Protein AF-A0A352SC78-F1 (afdb_monomer_lite)

Secondary structure (DSSP, 8-state):
----------------S---HHHHS-HHHHHHS-GGGGGGGTTHHHHB-TTSPBPTT-GGGSGGG--

Foldseek 3Di:
DDDDDDDDADDFDDPDPPCDPVQQANPVCVVVPDPVPRVVRGRVVQQADPVRHGDPVRRCPDPVNPD

Structure (mmCIF, N/CA/C/O backbone):
data_AF-A0A352SC78-F1
#
_entry.id   AF-A0A352SC78-F1
#
loop_
_atom_site.group_PDB
_atom_site.id
_atom_site.type_symbol
_atom_site.label_atom_id
_atom_site.label_alt_i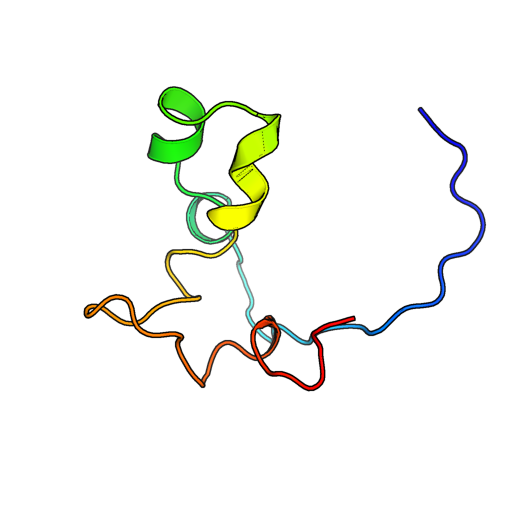d
_atom_site.label_comp_id
_atom_site.label_asym_id
_atom_site.label_entity_id
_atom_site.label_seq_id
_atom_site.pdbx_PDB_ins_code
_atom_site.Cartn_x
_atom_site.Cartn_y
_atom_site.Cartn_z
_atom_site.occupancy
_atom_site.B_iso_or_equiv
_atom_site.auth_seq_id
_atom_site.auth_comp_id
_atom_site.auth_asym_id
_atom_site.auth_atom_id
_atom_site.pdbx_PDB_model_num
ATOM 1 N N . MET A 1 1 ? -21.700 -0.201 9.748 1.00 81.44 1 MET A N 1
ATOM 2 C CA . MET A 1 1 ? -21.608 -1.246 8.707 1.00 81.44 1 MET A CA 1
ATOM 3 C C . MET A 1 1 ? -22.598 -0.911 7.612 1.00 81.44 1 MET A C 1
ATOM 5 O O . MET A 1 1 ? -23.749 -0.654 7.941 1.00 81.44 1 MET A O 1
ATOM 9 N N . GLN A 1 2 ? -22.151 -0.859 6.358 1.00 92.69 2 GLN A N 1
ATOM 10 C CA . GLN A 1 2 ? -23.029 -0.706 5.195 1.00 92.69 2 GLN A CA 1
ATOM 11 C C . GLN A 1 2 ? -23.215 -2.076 4.526 1.00 92.69 2 GLN A C 1
ATOM 13 O O . GLN A 1 2 ? -22.229 -2.809 4.418 1.00 92.69 2 GLN A O 1
ATOM 18 N N . PRO A 1 3 ? -24.439 -2.456 4.114 1.00 95.88 3 PRO A N 1
ATOM 19 C CA . PRO A 1 3 ? -24.653 -3.672 3.337 1.00 95.88 3 PRO A CA 1
ATOM 20 C C . PRO A 1 3 ? -23.841 -3.653 2.037 1.00 95.88 3 PRO A C 1
ATOM 22 O O . PRO A 1 3 ? -23.849 -2.660 1.312 1.00 95.88 3 PRO A O 1
ATOM 25 N N . PHE A 1 4 ? -23.156 -4.755 1.736 1.00 96.38 4 PHE A N 1
ATOM 26 C CA . PHE A 1 4 ? -22.434 -4.951 0.481 1.00 96.38 4 PHE A CA 1
ATOM 27 C C . PHE A 1 4 ? -23.234 -5.909 -0.405 1.00 96.38 4 PHE A C 1
ATOM 29 O O . PHE A 1 4 ? -23.464 -7.052 -0.016 1.00 96.38 4 PHE A O 1
ATOM 36 N N . HIS A 1 5 ? -23.677 -5.445 -1.575 1.00 96.75 5 HIS A N 1
ATOM 37 C CA . HIS A 1 5 ? -24.494 -6.241 -2.500 1.00 96.75 5 HIS A CA 1
ATOM 38 C C . HIS A 1 5 ? -23.722 -6.606 -3.763 1.00 96.75 5 HIS A C 1
ATOM 40 O O . HIS A 1 5 ? -23.474 -7.774 -4.047 1.00 96.75 5 HIS A O 1
ATOM 46 N N . THR A 1 6 ? -23.346 -5.601 -4.546 1.00 96.62 6 THR A N 1
ATOM 47 C CA . THR A 1 6 ? -22.613 -5.787 -5.796 1.00 96.62 6 THR A CA 1
ATOM 48 C C . THR A 1 6 ? -21.725 -4.576 -6.011 1.00 96.62 6 THR A C 1
ATOM 50 O O . THR A 1 6 ? -22.170 -3.442 -5.847 1.00 96.62 6 THR A O 1
ATOM 53 N N . LEU A 1 7 ? -20.472 -4.831 -6.373 1.00 94.94 7 LEU A N 1
ATOM 54 C CA . LEU A 1 7 ? -19.498 -3.827 -6.771 1.00 94.94 7 LEU A CA 1
ATOM 55 C C . LEU A 1 7 ? -18.925 -4.265 -8.117 1.00 94.94 7 LEU A C 1
ATOM 57 O O . LEU A 1 7 ? -18.411 -5.376 -8.231 1.00 94.94 7 LEU A O 1
ATOM 61 N N . ALA A 1 8 ? -19.020 -3.396 -9.118 1.00 96.06 8 ALA A N 1
ATOM 62 C CA . ALA A 1 8 ? -18.295 -3.534 -10.373 1.00 96.06 8 ALA A CA 1
ATOM 63 C C . ALA A 1 8 ? -17.201 -2.463 -10.398 1.00 96.06 8 ALA A C 1
ATOM 65 O O . ALA A 1 8 ? -17.481 -1.295 -10.135 1.00 96.06 8 ALA A O 1
ATOM 66 N N . GLY A 1 9 ? -15.966 -2.862 -10.681 1.00 92.38 9 GLY A N 1
ATOM 67 C CA . GLY A 1 9 ? -14.814 -1.966 -10.690 1.00 92.38 9 GLY A CA 1
ATOM 68 C C . GLY A 1 9 ? -13.601 -2.626 -11.332 1.00 92.38 9 GLY A C 1
ATOM 69 O O . GLY A 1 9 ? -13.600 -3.833 -11.584 1.00 92.38 9 GLY A O 1
ATOM 70 N N . LEU A 1 10 ? -12.577 -1.820 -11.608 1.00 93.94 10 LEU A N 1
ATOM 71 C CA . LEU A 1 10 ? -11.305 -2.306 -12.131 1.00 93.94 10 LEU A CA 1
ATOM 72 C C . LEU A 1 10 ? -10.556 -3.082 -11.041 1.00 93.94 10 LEU A C 1
ATOM 74 O O . LEU A 1 10 ? -10.443 -2.625 -9.905 1.00 93.94 10 LEU A O 1
ATOM 78 N N . ALA A 1 11 ? -10.042 -4.2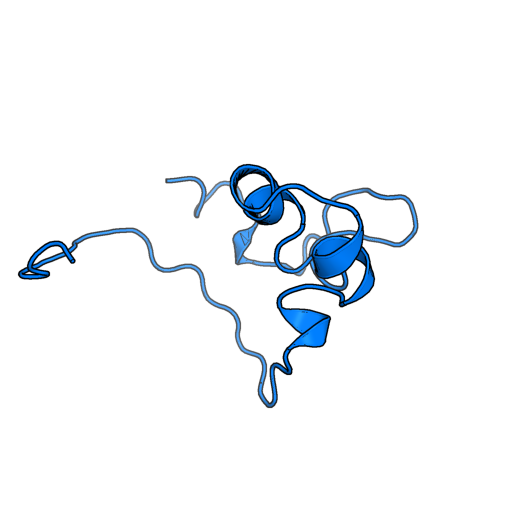60 -11.392 1.00 94.19 11 ALA A N 1
ATOM 79 C CA . ALA A 1 11 ? -9.233 -5.079 -10.500 1.00 94.19 11 ALA A CA 1
ATOM 80 C C . ALA A 1 11 ? -7.751 -4.924 -10.858 1.00 94.19 11 ALA A C 1
ATOM 82 O O . ALA A 1 11 ? -7.329 -5.324 -11.942 1.00 94.19 11 ALA A O 1
ATOM 83 N N . ALA A 1 12 ? -6.965 -4.364 -9.939 1.00 94.19 12 ALA A N 1
ATOM 84 C CA . ALA A 1 12 ? -5.520 -4.253 -10.092 1.00 94.19 12 ALA A CA 1
ATOM 85 C C . ALA A 1 12 ? -4.821 -5.568 -9.687 1.00 94.19 12 ALA A C 1
ATOM 87 O O . ALA A 1 12 ? -4.992 -6.020 -8.549 1.00 94.19 12 ALA A O 1
ATOM 88 N N . PRO A 1 13 ? -4.029 -6.203 -10.568 1.00 94.81 13 PRO A N 1
ATOM 89 C CA . PRO A 1 13 ? -3.311 -7.428 -10.239 1.00 94.81 13 PRO A CA 1
ATOM 90 C C . PRO A 1 13 ? -2.105 -7.154 -9.327 1.00 94.81 13 PRO A C 1
ATOM 92 O O . PRO A 1 13 ? -1.344 -6.215 -9.540 1.00 94.81 13 PRO A O 1
ATOM 95 N N . LEU A 1 14 ? -1.878 -8.032 -8.346 1.00 94.50 14 LEU A N 1
ATOM 96 C CA . LEU A 1 14 ? -0.675 -8.040 -7.507 1.00 94.50 14 LEU A CA 1
ATOM 97 C C . LEU A 1 14 ? -0.201 -9.495 -7.315 1.00 94.50 14 LEU A C 1
ATOM 99 O O . LEU A 1 14 ? -0.562 -10.133 -6.325 1.00 94.50 14 LEU A O 1
ATOM 103 N N . PRO A 1 15 ? 0.552 -10.068 -8.275 1.00 93.25 15 PRO A N 1
ATOM 104 C CA . PRO A 1 15 ? 0.909 -11.489 -8.290 1.00 93.25 15 PRO A CA 1
ATOM 105 C C . PRO A 1 15 ? 2.058 -11.796 -7.317 1.00 93.25 15 PRO A C 1
ATOM 107 O O . PRO A 1 15 ? 3.174 -12.124 -7.716 1.00 93.25 15 PRO A O 1
ATOM 110 N N . ARG A 1 16 ? 1.794 -11.669 -6.015 1.00 92.25 16 ARG A N 1
ATOM 111 C CA . ARG A 1 16 ? 2.782 -11.865 -4.952 1.00 92.25 16 ARG A CA 1
ATOM 112 C C . ARG A 1 16 ? 2.192 -12.747 -3.858 1.00 92.25 16 ARG A C 1
ATOM 114 O O . ARG A 1 16 ? 1.132 -12.451 -3.315 1.00 92.25 16 ARG A O 1
ATOM 121 N N . ALA A 1 17 ? 2.875 -13.843 -3.548 1.00 95.00 17 ALA A N 1
ATOM 122 C CA . ALA A 1 17 ? 2.527 -14.679 -2.405 1.00 95.00 17 ALA A CA 1
ATOM 123 C C . ALA A 1 17 ? 3.068 -14.060 -1.108 1.00 95.00 17 ALA A C 1
ATOM 125 O O . ALA A 1 17 ? 4.030 -13.293 -1.144 1.00 95.00 17 ALA A O 1
ATOM 126 N N . ASN A 1 18 ? 2.483 -14.446 0.030 1.00 94.56 18 ASN A N 1
ATOM 127 C CA . ASN A 1 18 ? 2.949 -14.062 1.367 1.00 94.56 18 ASN A CA 1
ATOM 128 C C . ASN A 1 18 ? 3.040 -12.539 1.573 1.00 94.56 18 ASN A C 1
ATOM 130 O O . ASN A 1 18 ? 4.038 -12.035 2.081 1.00 94.56 18 ASN A O 1
ATOM 134 N N . LEU A 1 19 ? 2.005 -11.803 1.157 1.00 94.50 19 LEU A N 1
ATOM 135 C CA . LEU A 1 19 ? 1.860 -10.390 1.507 1.00 94.50 19 LEU A CA 1
ATOM 136 C C . LEU A 1 19 ? 1.593 -10.276 3.013 1.00 94.50 19 LEU A C 1
ATOM 138 O O . LEU A 1 19 ? 0.501 -10.608 3.474 1.00 94.50 19 LEU A O 1
ATOM 142 N N . ASP A 1 20 ? 2.602 -9.852 3.769 1.00 95.31 20 ASP A N 1
ATOM 143 C CA . ASP A 1 20 ? 2.478 -9.596 5.202 1.00 95.31 20 ASP A CA 1
ATOM 144 C C . ASP A 1 20 ? 1.943 -8.184 5.498 1.00 95.31 20 ASP A C 1
ATOM 146 O O . ASP A 1 20 ? 1.698 -7.366 4.604 1.00 95.31 20 ASP A O 1
ATOM 150 N N . THR A 1 21 ? 1.723 -7.909 6.782 1.00 96.25 21 THR A N 1
ATOM 151 C CA . THR A 1 21 ? 1.144 -6.646 7.240 1.00 96.25 21 THR A CA 1
ATOM 152 C C . THR A 1 21 ? 2.041 -5.445 6.980 1.00 96.25 21 THR A C 1
ATOM 154 O O . THR A 1 21 ? 1.503 -4.393 6.654 1.00 96.25 21 THR A O 1
ATOM 157 N N . ASP A 1 22 ? 3.366 -5.589 7.066 1.00 93.94 22 ASP A N 1
ATOM 158 C CA . ASP A 1 22 ? 4.302 -4.479 6.851 1.00 93.94 22 ASP A CA 1
ATOM 159 C C . ASP A 1 22 ? 4.465 -4.149 5.360 1.00 93.94 22 ASP A C 1
ATOM 161 O O . ASP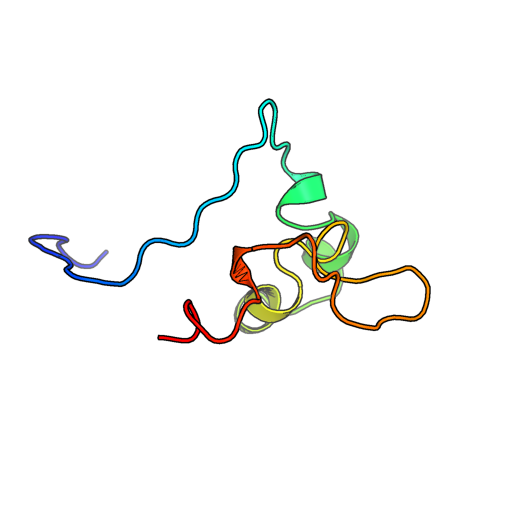 A 1 22 ? 4.684 -2.987 5.006 1.00 93.94 22 ASP A O 1
ATOM 165 N N . VAL A 1 23 ? 4.282 -5.132 4.468 1.00 95.25 23 VAL A N 1
ATOM 166 C CA . VAL A 1 23 ? 4.164 -4.882 3.022 1.00 95.25 23 VAL A CA 1
ATOM 167 C C . VAL A 1 23 ? 2.890 -4.102 2.702 1.00 95.25 23 VAL A C 1
ATOM 169 O O . VAL A 1 23 ? 2.922 -3.225 1.840 1.00 95.25 23 VAL A O 1
AT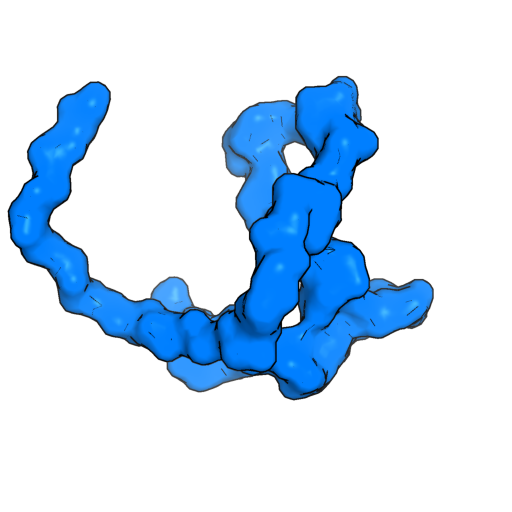OM 172 N N . ILE A 1 24 ? 1.772 -4.398 3.373 1.00 96.25 24 ILE A N 1
ATOM 173 C CA . ILE A 1 24 ? 0.514 -3.660 3.183 1.00 96.25 24 ILE A CA 1
ATOM 174 C C . ILE A 1 24 ? 0.649 -2.236 3.722 1.00 96.25 24 ILE A C 1
ATOM 176 O O . ILE A 1 24 ? 0.306 -1.280 3.027 1.00 96.25 24 ILE A O 1
ATOM 180 N N . ILE A 1 25 ? 1.130 -2.084 4.954 1.00 97.00 25 ILE A N 1
ATOM 181 C CA . ILE A 1 25 ? 1.378 -0.789 5.574 1.00 97.00 25 ILE A CA 1
ATOM 182 C C . ILE A 1 25 ? 2.373 -0.934 6.718 1.00 97.00 25 ILE A C 1
ATOM 184 O O . ILE A 1 25 ? 2.209 -1.769 7.604 1.00 97.00 25 ILE A O 1
ATOM 188 N N . ARG A 1 26 ? 3.390 -0.077 6.741 1.00 95.12 26 ARG A N 1
ATOM 189 C CA . ARG A 1 26 ? 4.411 -0.168 7.776 1.00 95.12 26 ARG A CA 1
ATOM 190 C C . ARG A 1 26 ? 3.882 0.238 9.151 1.00 95.12 26 ARG A C 1
ATOM 192 O O . ARG A 1 26 ? 3.123 1.207 9.275 1.00 95.12 26 ARG A O 1
ATOM 199 N N . ILE A 1 27 ? 4.358 -0.438 10.196 1.00 95.44 27 ILE A N 1
ATOM 200 C CA . ILE A 1 27 ? 3.996 -0.143 11.590 1.00 95.44 27 ILE A CA 1
ATOM 201 C C . ILE A 1 27 ? 4.216 1.323 11.992 1.00 95.44 27 ILE A C 1
ATOM 203 O O . ILE A 1 27 ? 3.426 1.871 12.763 1.00 95.44 27 ILE A O 1
ATOM 207 N N . GLU A 1 28 ? 5.233 2.001 11.448 1.00 95.88 28 GLU A N 1
ATOM 208 C CA . GLU A 1 28 ? 5.511 3.399 11.787 1.00 95.88 28 GLU A CA 1
ATOM 209 C C . GLU A 1 28 ? 4.362 4.324 11.374 1.00 95.88 28 GLU A C 1
ATOM 211 O O . GLU A 1 28 ? 4.105 5.326 12.040 1.00 95.88 28 GLU A O 1
ATOM 216 N N . ARG A 1 29 ? 3.613 3.988 10.316 1.00 96.44 29 ARG A N 1
ATOM 217 C CA . ARG A 1 29 ? 2.444 4.771 9.888 1.00 96.44 29 ARG A CA 1
ATOM 218 C C . ARG A 1 29 ? 1.286 4.628 10.856 1.00 96.44 29 ARG A C 1
ATOM 220 O O . ARG A 1 29 ? 0.578 5.597 11.097 1.00 96.44 29 ARG A O 1
ATOM 227 N N . LEU A 1 30 ? 1.143 3.463 11.481 1.00 95.31 30 LEU A N 1
ATOM 228 C CA . LEU A 1 30 ? 0.067 3.203 12.438 1.00 95.31 30 LEU A CA 1
ATOM 229 C C . LEU A 1 30 ? 0.202 4.028 13.724 1.00 95.31 30 LEU A C 1
ATOM 231 O O . LEU A 1 30 ? -0.792 4.252 14.412 1.00 95.31 30 LEU A O 1
ATOM 235 N N . THR A 1 31 ? 1.417 4.474 14.049 1.00 95.44 31 THR A N 1
ATOM 236 C CA . THR A 1 31 ? 1.699 5.279 15.245 1.00 95.44 31 THR A CA 1
ATOM 237 C C . THR A 1 31 ? 1.847 6.770 14.950 1.00 95.44 31 THR A C 1
ATOM 239 O O . THR A 1 31 ? 1.691 7.576 15.864 1.00 95.44 31 THR A O 1
ATOM 242 N N . THR A 1 32 ? 2.129 7.149 13.698 1.00 96.25 32 THR A N 1
ATOM 243 C CA . THR A 1 32 ? 2.452 8.538 13.320 1.00 96.25 32 THR A CA 1
ATOM 244 C C . THR A 1 32 ? 1.433 9.207 12.400 1.00 96.25 32 THR A C 1
ATOM 246 O O . THR A 1 32 ? 1.421 10.434 12.321 1.00 96.25 32 THR A O 1
ATOM 249 N N . VAL A 1 33 ? 0.573 8.443 11.719 1.00 96.62 33 VAL A N 1
ATOM 250 C CA . VAL A 1 33 ? -0.366 8.964 10.717 1.00 96.62 33 VAL A CA 1
ATOM 251 C C . VAL A 1 33 ? -1.814 8.785 11.194 1.00 96.62 33 VAL A C 1
ATOM 253 O O . VAL A 1 33 ? -2.185 7.701 11.655 1.00 96.62 33 VAL A O 1
ATOM 256 N N . PRO A 1 34 ? -2.666 9.823 11.084 1.00 96.56 34 PRO A N 1
ATOM 257 C CA . PRO A 1 34 ? -4.099 9.704 11.334 1.00 96.56 34 PRO A CA 1
ATOM 258 C C . PRO A 1 34 ? -4.752 8.606 10.484 1.00 96.56 34 PRO A C 1
ATOM 260 O O . PRO A 1 34 ? -4.387 8.388 9.331 1.00 96.56 34 PRO A O 1
ATOM 263 N N . ARG A 1 35 ? -5.753 7.914 11.041 1.00 94.06 35 ARG A N 1
ATOM 264 C CA . ARG A 1 35 ? -6.378 6.743 10.394 1.00 94.06 35 ARG A CA 1
ATOM 265 C C . ARG A 1 35 ? -6.956 7.035 9.008 1.00 94.06 35 ARG A C 1
ATOM 267 O O . ARG A 1 35 ? -6.881 6.185 8.129 1.00 94.06 35 ARG A O 1
ATOM 274 N N . ASP A 1 36 ? -7.525 8.217 8.824 1.00 96.00 36 ASP A N 1
ATOM 275 C CA . ASP A 1 36 ? -8.097 8.709 7.567 1.00 96.00 36 ASP A CA 1
ATOM 276 C C . ASP A 1 36 ? -7.038 9.024 6.497 1.00 96.00 36 ASP A C 1
ATOM 278 O O . ASP A 1 36 ? -7.367 9.116 5.318 1.00 96.00 36 ASP A O 1
ATOM 282 N N . GLN A 1 37 ? -5.765 9.127 6.886 1.00 96.12 37 GLN A N 1
ATOM 283 C CA . GLN A 1 37 ? -4.644 9.443 5.998 1.00 96.12 37 GLN A CA 1
ATOM 284 C C . GLN A 1 37 ? -3.753 8.232 5.692 1.00 96.12 37 GLN A C 1
ATOM 286 O O . GLN A 1 37 ? -2.814 8.339 4.910 1.00 96.12 37 GLN A O 1
ATOM 291 N N . LEU A 1 38 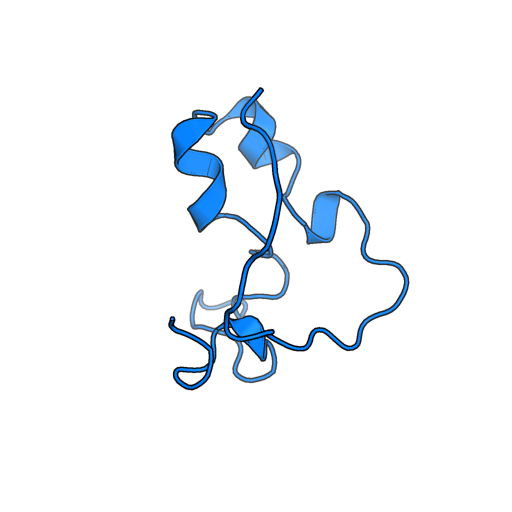? -4.050 7.049 6.238 1.00 96.69 38 LEU A N 1
ATOM 292 C CA . LEU A 1 38 ? -3.232 5.850 6.015 1.00 96.69 38 LEU A CA 1
ATOM 293 C C . LEU A 1 38 ? -3.216 5.385 4.551 1.00 96.69 38 LEU A C 1
ATOM 295 O O . LEU A 1 38 ? -2.241 4.778 4.115 1.00 96.69 38 LEU A O 1
ATOM 299 N N . GLY A 1 39 ? -4.265 5.687 3.780 1.00 94.25 39 GLY A N 1
ATOM 300 C CA . GLY A 1 39 ? -4.422 5.196 2.408 1.00 94.25 39 GLY A CA 1
ATOM 301 C C . GLY A 1 39 ? -3.270 5.572 1.470 1.00 94.25 39 GLY A C 1
ATOM 302 O O . GLY A 1 39 ? -2.886 4.767 0.624 1.00 94.25 39 GLY A O 1
ATOM 303 N N . VAL A 1 40 ? -2.656 6.749 1.642 1.00 93.00 40 VAL A N 1
ATOM 304 C CA . VAL A 1 40 ? -1.534 7.181 0.784 1.00 93.00 40 VAL A CA 1
ATOM 305 C C . VAL A 1 40 ? -0.255 6.373 1.026 1.00 93.00 40 VAL A C 1
ATOM 307 O O . VAL A 1 40 ? 0.591 6.293 0.137 1.00 93.00 40 VAL A O 1
ATOM 310 N N . HIS A 1 41 ? -0.143 5.743 2.198 1.00 95.44 41 HIS A N 1
ATOM 311 C CA . HIS A 1 41 ? 0.998 4.925 2.610 1.00 95.44 41 HIS A CA 1
ATOM 312 C C . HIS A 1 41 ? 0.812 3.429 2.327 1.00 95.44 41 HIS A C 1
ATOM 314 O O . HIS A 1 41 ? 1.719 2.639 2.595 1.00 95.44 41 HIS A O 1
ATOM 320 N N . ALA A 1 42 ? -0.340 3.024 1.785 1.00 95.75 42 ALA A N 1
ATOM 321 C CA . ALA A 1 42 ? -0.571 1.640 1.403 1.00 95.75 42 ALA A CA 1
ATOM 322 C C . ALA A 1 42 ? 0.479 1.189 0.377 1.00 95.75 42 ALA A C 1
ATOM 324 O O . ALA A 1 42 ? 0.727 1.868 -0.626 1.00 95.75 42 ALA A O 1
ATOM 325 N N . PHE A 1 43 ? 1.077 0.032 0.647 1.00 96.31 43 PHE A N 1
ATOM 326 C CA . PHE A 1 43 ? 2.106 -0.600 -0.169 1.00 96.31 43 PHE A CA 1
ATOM 327 C C . PHE A 1 43 ? 3.375 0.240 -0.371 1.00 96.31 43 PHE A C 1
ATOM 329 O O . PHE A 1 43 ? 4.125 -0.031 -1.304 1.00 96.31 43 PHE A O 1
ATOM 336 N N . GLU A 1 44 ? 3.667 1.233 0.483 1.00 95.06 44 GLU A N 1
ATOM 337 C CA . GLU A 1 44 ? 4.789 2.167 0.269 1.00 95.06 44 GLU A CA 1
ATOM 338 C C . GLU A 1 44 ? 6.148 1.471 0.069 1.00 95.06 44 GLU A C 1
ATOM 340 O O . GLU A 1 44 ? 6.964 1.950 -0.712 1.00 95.06 44 GLU A O 1
ATOM 345 N N . ALA A 1 45 ? 6.358 0.308 0.697 1.00 93.75 45 ALA A N 1
ATOM 346 C CA . ALA A 1 45 ? 7.584 -0.486 0.580 1.00 93.75 45 ALA A CA 1
ATOM 347 C C . ALA A 1 45 ? 7.810 -1.108 -0.812 1.00 93.75 45 ALA A C 1
ATOM 349 O O . ALA A 1 45 ? 8.931 -1.497 -1.128 1.00 93.75 45 ALA A O 1
ATOM 350 N N . ILE A 1 46 ? 6.752 -1.257 -1.614 1.00 94.38 46 ILE A N 1
ATOM 351 C CA . ILE A 1 46 ? 6.797 -1.888 -2.945 1.00 94.38 46 ILE A CA 1
ATOM 352 C C . ILE A 1 46 ? 6.217 -0.992 -4.044 1.00 94.38 46 ILE A C 1
ATOM 354 O O . ILE A 1 46 ? 6.256 -1.362 -5.209 1.00 94.38 46 ILE A O 1
ATOM 358 N N . ARG A 1 47 ? 5.636 0.151 -3.670 1.00 95.12 47 ARG A N 1
ATOM 359 C CA . ARG A 1 47 ? 5.009 1.124 -4.569 1.00 95.12 47 ARG A CA 1
ATOM 360 C C . ARG A 1 47 ? 6.003 2.153 -5.097 1.00 95.12 47 ARG A C 1
ATOM 362 O O . ARG A 1 47 ? 5.768 2.713 -6.165 1.00 95.12 47 ARG A O 1
ATOM 369 N N . TYR A 1 48 ? 7.074 2.419 -4.353 1.00 95.00 48 TYR A N 1
ATOM 370 C CA . TYR A 1 48 ? 8.071 3.431 -4.687 1.00 95.00 48 TYR A CA 1
ATOM 371 C C . TYR A 1 48 ? 9.479 2.835 -4.709 1.00 95.00 48 TYR A C 1
ATOM 373 O O . TYR A 1 48 ? 9.809 1.948 -3.921 1.00 95.00 48 TYR A O 1
ATOM 381 N N . LEU A 1 49 ? 10.316 3.360 -5.599 1.00 95.12 49 LEU A N 1
ATOM 382 C CA . LEU A 1 49 ? 11.752 3.122 -5.633 1.00 95.12 49 LEU A CA 1
ATOM 383 C C . LEU A 1 49 ? 12.449 3.890 -4.498 1.00 95.12 49 LEU A C 1
ATOM 385 O O . LEU A 1 49 ? 11.863 4.743 -3.831 1.00 95.12 49 LEU A O 1
ATOM 389 N N . ALA A 1 50 ? 13.734 3.604 -4.279 1.00 92.62 50 ALA A N 1
ATOM 390 C CA . ALA A 1 50 ? 14.514 4.215 -3.198 1.00 92.62 50 ALA A CA 1
ATOM 391 C C . ALA A 1 50 ? 14.655 5.747 -3.315 1.00 92.62 50 ALA A C 1
ATOM 393 O O . ALA A 1 50 ? 14.871 6.420 -2.309 1.00 92.62 50 ALA A O 1
ATOM 394 N N . ASP A 1 51 ? 14.528 6.295 -4.524 1.00 93.75 51 ASP A N 1
ATOM 395 C CA . ASP A 1 51 ? 14.523 7.738 -4.790 1.00 93.75 51 ASP A CA 1
ATOM 396 C C . ASP A 1 51 ? 13.140 8.391 -4.592 1.00 93.75 51 ASP A C 1
ATOM 398 O O . ASP A 1 51 ? 12.998 9.604 -4.744 1.00 93.75 51 ASP A O 1
ATOM 402 N N . GLY A 1 52 ? 12.124 7.599 -4.233 1.00 90.44 52 GLY A N 1
ATOM 403 C CA . GLY A 1 52 ? 10.746 8.035 -4.031 1.00 90.44 52 GLY A CA 1
ATOM 404 C C . GLY A 1 52 ? 9.898 8.085 -5.304 1.00 90.44 52 GLY A C 1
ATOM 405 O O . GLY A 1 52 ? 8.714 8.416 -5.221 1.00 90.44 52 GLY A O 1
ATOM 406 N N . SER A 1 53 ? 10.451 7.757 -6.473 1.00 93.88 53 SER A N 1
ATOM 407 C CA . SER A 1 53 ? 9.667 7.658 -7.707 1.00 93.88 53 SER A CA 1
ATOM 408 C C . SER A 1 53 ? 8.781 6.398 -7.714 1.00 93.88 53 SER A C 1
ATOM 410 O O . SER A 1 53 ? 9.105 5.423 -7.035 1.00 93.88 53 SER A O 1
ATOM 412 N N . PRO A 1 54 ? 7.636 6.382 -8.426 1.00 92.75 54 PRO A N 1
ATOM 413 C CA . PRO A 1 54 ? 6.793 5.189 -8.522 1.00 92.75 54 PRO A CA 1
ATOM 414 C C . PRO A 1 54 ? 7.538 4.000 -9.136 1.00 92.75 54 PRO A C 1
ATOM 416 O O . PRO A 1 54 ? 8.187 4.144 -10.172 1.00 92.75 54 PRO A O 1
ATOM 419 N N . ASP A 1 55 ? 7.402 2.820 -8.534 1.00 94.69 55 ASP A N 1
ATOM 420 C CA . ASP A 1 55 ? 7.958 1.588 -9.089 1.00 94.69 55 ASP A CA 1
ATOM 421 C C . ASP A 1 55 ? 7.098 1.118 -10.282 1.00 94.69 55 ASP A C 1
ATOM 423 O O . ASP A 1 55 ? 5.927 0.771 -10.088 1.00 94.69 55 ASP A O 1
ATOM 427 N N . PRO A 1 56 ? 7.636 1.065 -11.518 1.00 92.12 56 PRO A N 1
ATOM 428 C CA . PRO A 1 56 ? 6.881 0.609 -12.686 1.00 92.12 56 PRO A CA 1
ATOM 429 C C . PRO A 1 56 ? 6.443 -0.863 -12.596 1.00 92.12 56 PRO A C 1
ATOM 431 O O . PRO A 1 56 ? 5.512 -1.264 -13.302 1.00 92.12 56 PRO A O 1
ATOM 434 N N . ALA A 1 57 ? 7.081 -1.671 -11.740 1.00 92.56 57 ALA A N 1
ATOM 435 C CA . ALA A 1 57 ? 6.693 -3.056 -11.481 1.00 92.56 57 ALA A CA 1
ATOM 436 C C . ALA A 1 57 ? 5.475 -3.171 -10.548 1.00 92.56 57 ALA A C 1
ATOM 438 O O . ALA A 1 57 ? 4.836 -4.227 -10.490 1.00 92.56 57 ALA A O 1
ATOM 439 N N . PHE A 1 58 ? 5.114 -2.100 -9.835 1.00 94.44 58 PHE A N 1
ATOM 440 C CA . PHE A 1 58 ? 3.910 -2.062 -9.018 1.00 94.44 58 PHE A CA 1
ATOM 441 C C . PHE A 1 58 ? 2.684 -1.779 -9.893 1.00 94.44 58 PHE A C 1
ATOM 443 O O . PHE A 1 58 ? 2.216 -0.646 -10.019 1.00 94.44 58 PHE A O 1
ATOM 450 N N . LEU A 1 59 ? 2.148 -2.850 -10.487 1.00 93.88 59 LEU A N 1
ATOM 451 C CA . LEU A 1 59 ? 0.997 -2.806 -11.397 1.00 93.88 59 LEU A CA 1
ATOM 452 C C . LEU A 1 59 ? -0.182 -1.969 -10.868 1.00 93.88 59 LEU A C 1
ATOM 454 O O . LEU A 1 59 ? -0.719 -1.192 -11.652 1.00 93.88 59 LEU A O 1
ATOM 458 N N . PRO A 1 60 ? -0.562 -2.014 -9.572 1.00 93.69 60 PRO A N 1
ATOM 459 C CA . PRO A 1 60 ? -1.687 -1.215 -9.087 1.00 93.69 60 PRO A CA 1
ATOM 460 C C . PRO A 1 60 ? -1.513 0.308 -9.177 1.00 93.69 60 PRO A C 1
ATOM 462 O O . PRO A 1 60 ? -2.505 1.018 -9.066 1.00 93.69 60 PRO A O 1
ATOM 465 N N . ALA A 1 61 ? -0.294 0.828 -9.371 1.00 90.31 61 ALA A N 1
ATOM 466 C CA . ALA A 1 61 ? -0.072 2.258 -9.611 1.00 90.31 61 ALA A CA 1
ATOM 467 C C . ALA A 1 61 ? -0.075 2.644 -11.099 1.00 90.31 61 ALA A C 1
ATOM 469 O O . ALA A 1 61 ? 0.110 3.821 -11.413 1.00 90.31 61 ALA A O 1
ATOM 470 N N . GLN A 1 62 ? -0.264 1.695 -12.022 1.00 89.69 62 GLN A N 1
ATOM 471 C CA . GLN A 1 62 ? -0.309 2.019 -13.444 1.00 89.69 62 GLN A CA 1
ATOM 472 C C . GLN A 1 62 ? -1.584 2.809 -13.791 1.00 89.69 62 GLN A C 1
ATOM 474 O O . GLN A 1 62 ? -2.643 2.570 -13.198 1.00 89.69 62 GLN A O 1
ATOM 479 N N . PRO A 1 63 ? -1.520 3.729 -14.778 1.00 89.81 63 PRO A N 1
ATOM 480 C CA . PRO A 1 63 ? -2.660 4.567 -15.162 1.00 89.81 63 PRO A CA 1
ATOM 481 C C . PRO A 1 63 ? -3.921 3.772 -15.524 1.00 89.81 63 PRO A C 1
ATOM 483 O O . PRO A 1 63 ? -5.032 4.229 -15.287 1.00 89.81 63 PRO A O 1
ATOM 486 N N . GLU A 1 64 ? -3.746 2.561 -16.049 1.00 91.25 64 GLU A N 1
ATOM 487 C CA . GLU A 1 64 ? -4.813 1.640 -16.458 1.00 91.25 64 GLU A CA 1
ATOM 488 C C . GLU A 1 64 ? -5.722 1.208 -15.297 1.00 91.25 64 GLU A C 1
ATOM 490 O O . GLU A 1 64 ? -6.879 0.854 -15.514 1.00 91.25 64 GLU A O 1
ATOM 495 N N . PHE A 1 65 ? -5.208 1.255 -14.063 1.00 90.81 65 PHE A N 1
ATOM 496 C CA . PHE A 1 65 ? -5.924 0.886 -12.840 1.00 90.81 65 PHE A CA 1
ATOM 497 C C . PHE A 1 65 ? -6.305 2.101 -11.983 1.00 90.81 65 PHE A C 1
ATOM 499 O O . PHE A 1 65 ? -6.797 1.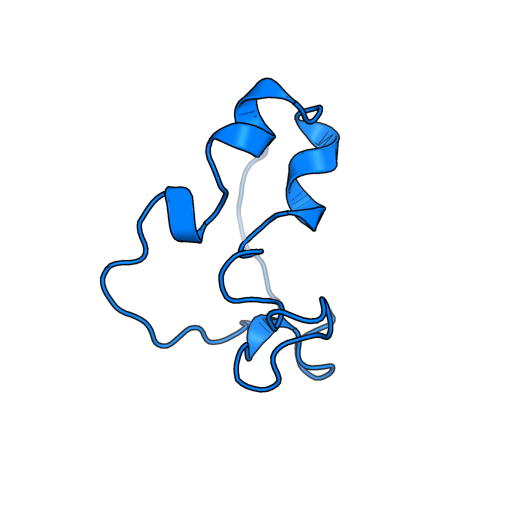937 -10.867 1.00 90.81 65 PHE A O 1
ATOM 506 N N . SER A 1 66 ? -6.090 3.318 -12.490 1.00 83.31 66 SER A N 1
ATOM 507 C CA . SER A 1 66 ? -6.517 4.558 -11.837 1.00 83.31 66 SER A CA 1
ATOM 508 C C . SER A 1 66 ? -8.001 4.808 -12.138 1.00 83.31 66 SER A C 1
ATOM 510 O O . SER A 1 66 ? -8.334 5.551 -13.060 1.00 83.31 66 SER A O 1
ATOM 512 N N . GLY A 1 67 ? -8.877 4.108 -11.409 1.00 70.50 67 GLY A N 1
ATOM 513 C CA . GLY A 1 67 ? -10.342 4.206 -11.492 1.00 70.50 67 GLY A CA 1
ATOM 514 C C . GLY A 1 67 ? -10.983 4.938 -10.321 1.00 70.50 67 GLY A C 1
ATOM 515 O O . GLY A 1 67 ? -10.344 5.018 -9.247 1.00 70.50 67 GLY A O 1
#

pLDDT: mean 93.7, std 3.93, range [70.5, 97.0]

Radius of gyration: 13.92 Å; chains: 1; bounding box: 39×24×32 Å

Sequence (67 aa):
MQPFHTLAGLAAPLPRANLDTDVIIRIERLTTVPRDQLGVHAFEAIRYLADGSPDPAFLPAQPEFSG